Protein AF-A0A847J1Q7-F1 (afdb_monomer_lite)

Radius of gyration: 15.99 Å; chains: 1; bounding box: 30×14×48 Å

Secondary structure (DSSP, 8-state):
-HHHHHHHHHHHHHHHHHHHHHHHHHHHHHHTT-TTTTSHHHHHHHHHHHHHHHHHHHHHHHHHHHHH--

Organism: NCBI:txid451457

Structure (mmCIF, N/CA/C/O backbone):
data_AF-A0A847J1Q7-F1
#
_entry.id   AF-A0A847J1Q7-F1
#
loop_
_atom_site.group_PDB
_atom_site.id
_atom_site.type_symbol
_atom_site.label_atom_id
_atom_site.label_alt_id
_atom_site.label_comp_id
_atom_site.label_asym_id
_atom_site.label_entity_id
_atom_site.label_seq_id
_atom_site.pdbx_PDB_ins_code
_atom_site.Cartn_x
_atom_site.Cartn_y
_atom_site.Cartn_z
_atom_site.occupancy
_atom_site.B_iso_or_equiv
_atom_site.auth_seq_id
_atom_site.auth_comp_id
_atom_site.auth_asym_id
_atom_site.auth_atom_id
_atom_site.pdbx_PDB_model_num
ATOM 1 N N . MET A 1 1 ? -5.445 -4.705 23.923 1.00 60.19 1 MET A N 1
ATOM 2 C CA . MET A 1 1 ? -5.134 -5.348 22.621 1.00 60.19 1 MET A CA 1
ATOM 3 C C . MET A 1 1 ? -5.886 -4.726 21.441 1.00 60.19 1 MET A C 1
ATOM 5 O O . MET A 1 1 ? -5.251 -4.444 20.438 1.00 60.19 1 MET A O 1
ATOM 9 N N . ARG A 1 2 ? -7.194 -4.438 21.550 1.00 63.09 2 ARG A N 1
ATOM 10 C CA . ARG A 1 2 ? -8.010 -3.874 20.450 1.00 63.09 2 ARG A CA 1
ATOM 11 C C . ARG A 1 2 ? -7.464 -2.566 19.840 1.00 63.09 2 ARG A C 1
ATOM 13 O O . ARG A 1 2 ? -7.395 -2.457 18.625 1.00 63.09 2 ARG A O 1
ATOM 20 N N . ASN A 1 3 ? -6.983 -1.632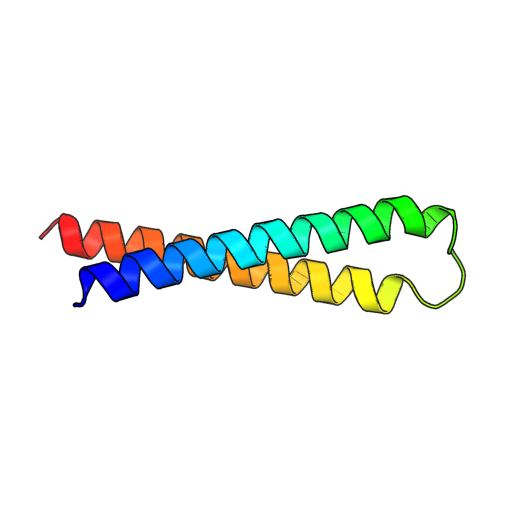 20.667 1.00 67.81 3 ASN A N 1
ATOM 21 C CA . ASN A 1 3 ? -6.384 -0.370 20.193 1.00 67.81 3 ASN A CA 1
ATOM 22 C C . ASN A 1 3 ? -5.041 -0.569 19.471 1.00 67.81 3 ASN A C 1
ATOM 24 O O . ASN A 1 3 ? -4.695 0.204 18.588 1.00 67.81 3 ASN A O 1
ATOM 28 N N . PHE A 1 4 ? -4.289 -1.613 19.828 1.00 78.94 4 PHE A N 1
ATOM 29 C CA . PHE A 1 4 ? -3.014 -1.915 19.178 1.00 78.94 4 PHE A CA 1
ATOM 30 C C . PHE A 1 4 ? -3.236 -2.459 17.765 1.00 78.94 4 PHE A C 1
ATOM 32 O O . PHE A 1 4 ? -2.611 -1.985 16.827 1.00 78.94 4 PHE A O 1
ATOM 39 N N . ILE A 1 5 ? -4.188 -3.386 17.605 1.00 79.94 5 ILE A N 1
ATOM 40 C CA . ILE A 1 5 ? -4.576 -3.9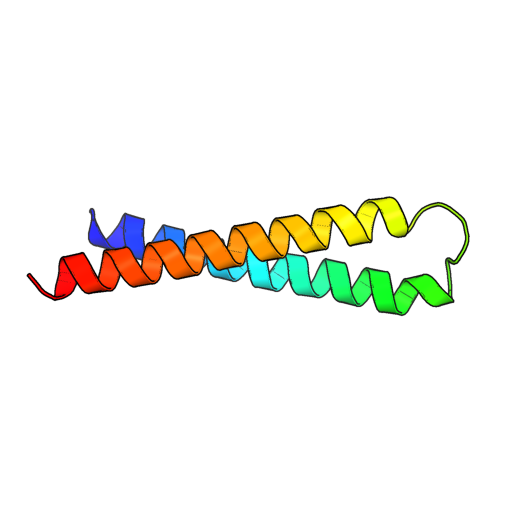39 16.297 1.00 79.94 5 ILE A CA 1
ATOM 41 C C . ILE A 1 5 ? -5.028 -2.812 15.363 1.00 79.94 5 ILE A C 1
ATOM 43 O O . ILE A 1 5 ? -4.612 -2.759 14.215 1.00 79.94 5 ILE A O 1
ATOM 47 N N . PHE A 1 6 ? -5.814 -1.878 15.893 1.00 74.62 6 PHE A N 1
ATOM 48 C CA . PHE A 1 6 ? -6.306 -0.715 15.171 1.00 74.62 6 PHE A CA 1
ATOM 49 C C . PHE A 1 6 ? -5.199 0.213 14.642 1.00 74.62 6 PHE A C 1
ATOM 51 O O . PHE A 1 6 ? -5.160 0.564 13.463 1.00 74.62 6 PHE A O 1
ATOM 58 N N . LEU A 1 7 ? -4.288 0.618 15.529 1.00 80.62 7 LEU A N 1
ATOM 59 C CA . LEU A 1 7 ? -3.159 1.470 15.158 1.00 80.62 7 LEU A CA 1
ATOM 60 C C . LEU A 1 7 ? -2.244 0.753 14.164 1.00 80.62 7 LEU A C 1
ATOM 62 O O . LEU A 1 7 ? -1.738 1.370 13.228 1.00 80.62 7 LEU A O 1
ATOM 66 N N . PHE A 1 8 ? -2.081 -0.559 14.336 1.00 85.19 8 PHE A N 1
ATOM 67 C CA . PHE A 1 8 ? -1.283 -1.388 13.450 1.00 85.19 8 PHE A CA 1
ATOM 68 C C . PHE A 1 8 ? -1.891 -1.476 12.046 1.00 85.19 8 PHE A C 1
ATOM 70 O O . PHE A 1 8 ? -1.171 -1.255 11.079 1.00 85.19 8 PHE A O 1
ATOM 77 N N . THR A 1 9 ? -3.201 -1.714 11.901 1.00 84.25 9 THR A N 1
ATOM 78 C CA . THR A 1 9 ? -3.864 -1.761 10.58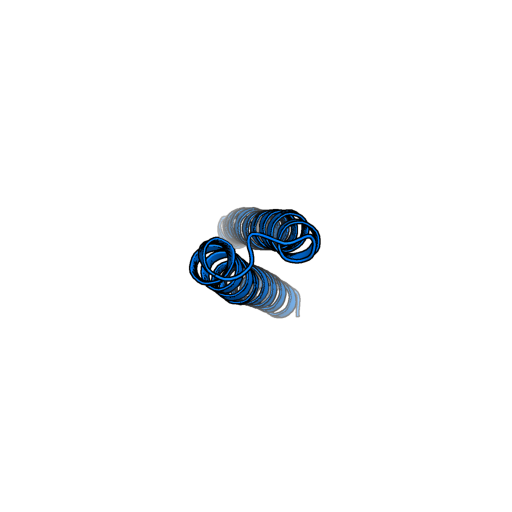2 1.00 84.25 9 THR A CA 1
ATOM 79 C C . THR A 1 9 ? -3.852 -0.412 9.874 1.00 84.25 9 THR A C 1
ATOM 81 O O . THR A 1 9 ? -3.655 -0.363 8.661 1.00 84.25 9 THR A O 1
ATOM 84 N N . MET A 1 10 ? -3.997 0.685 10.622 1.00 87.00 10 MET A N 1
ATOM 85 C CA . MET A 1 10 ? -3.878 2.036 10.075 1.00 87.00 10 MET A CA 1
ATOM 86 C C . MET A 1 10 ? -2.455 2.314 9.571 1.00 87.00 10 MET A C 1
ATOM 88 O O . MET A 1 10 ? -2.281 2.802 8.455 1.00 87.00 10 MET A O 1
ATOM 92 N N . TRP A 1 11 ? -1.435 1.965 10.359 1.00 87.94 11 TRP A N 1
ATOM 93 C CA . TRP A 1 11 ? -0.039 2.114 9.950 1.00 87.94 11 TRP A CA 1
ATOM 94 C C . TRP A 1 11 ? 0.278 1.266 8.713 1.00 87.94 11 TRP A C 1
ATOM 96 O O . TRP A 1 11 ? 0.860 1.769 7.756 1.00 87.94 11 TRP A O 1
ATOM 106 N N . LEU A 1 12 ? -0.174 0.011 8.685 1.00 89.19 12 LEU A N 1
ATOM 107 C CA . LEU A 1 12 ? 0.049 -0.901 7.562 1.00 89.19 12 LEU A CA 1
ATOM 108 C C . LEU A 1 12 ? -0.623 -0.399 6.276 1.00 89.19 12 LEU A C 1
ATOM 110 O O . LEU A 1 12 ? 0.018 -0.379 5.228 1.00 89.19 12 LEU A O 1
ATOM 114 N N . GLY A 1 13 ? -1.872 0.075 6.354 1.00 87.88 13 GLY A N 1
ATOM 115 C CA . GLY A 1 13 ? -2.576 0.684 5.218 1.00 87.88 13 GLY A CA 1
ATOM 116 C C . GLY A 1 13 ? -1.857 1.923 4.675 1.00 87.88 13 GLY A C 1
ATOM 117 O O . GLY A 1 13 ? -1.671 2.052 3.462 1.00 87.88 13 GLY A O 1
ATOM 118 N N . ALA A 1 14 ? -1.361 2.786 5.567 1.00 88.25 14 ALA A N 1
ATOM 119 C CA . ALA A 1 14 ? -0.579 3.961 5.191 1.00 88.25 14 ALA A CA 1
ATOM 120 C C . ALA A 1 14 ? 0.750 3.584 4.515 1.00 88.25 14 ALA A C 1
ATOM 122 O O . ALA A 1 14 ? 1.085 4.144 3.471 1.00 88.25 14 ALA A O 1
ATOM 123 N N . VAL A 1 15 ? 1.484 2.607 5.055 1.00 91.69 15 VAL A N 1
ATOM 124 C CA . VAL A 1 15 ? 2.740 2.120 4.461 1.00 91.69 15 VAL A CA 1
ATOM 125 C C . VAL A 1 15 ? 2.491 1.533 3.072 1.00 91.69 15 VAL A C 1
ATOM 127 O O . VAL A 1 15 ? 3.196 1.888 2.129 1.00 91.69 15 VAL A O 1
ATOM 130 N N . VAL A 1 16 ? 1.464 0.693 2.914 1.00 91.25 16 VAL A N 1
ATOM 131 C CA . VAL A 1 16 ? 1.105 0.096 1.616 1.00 91.25 16 VAL A CA 1
ATOM 132 C C . VAL A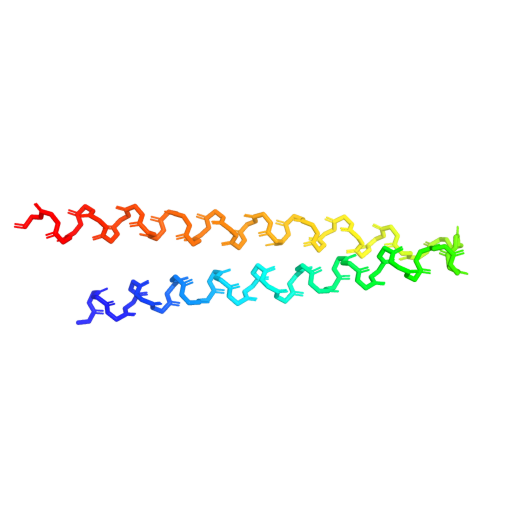 1 16 ? 0.749 1.175 0.593 1.00 91.25 16 VAL A C 1
ATOM 134 O O . VAL A 1 16 ? 1.217 1.099 -0.544 1.00 91.25 16 VAL A O 1
ATOM 137 N N . ALA A 1 17 ? -0.008 2.203 0.984 1.00 90.12 17 ALA A N 1
ATOM 138 C CA . ALA A 1 17 ? -0.345 3.320 0.104 1.00 90.12 17 ALA A CA 1
ATOM 139 C C . ALA A 1 17 ? 0.898 4.118 -0.328 1.00 90.12 17 ALA A C 1
ATOM 141 O O . ALA A 1 17 ? 1.066 4.386 -1.516 1.00 90.12 17 ALA A O 1
ATOM 142 N N . VAL A 1 18 ? 1.796 4.446 0.607 1.00 90.19 18 VAL A N 1
ATOM 143 C CA . VAL A 1 18 ? 3.016 5.221 0.324 1.00 90.19 18 VAL A CA 1
ATOM 144 C C . VAL A 1 18 ? 3.984 4.438 -0.562 1.00 90.19 18 VAL A C 1
ATOM 146 O O . VAL A 1 18 ? 4.477 4.971 -1.554 1.00 90.19 18 VAL A O 1
ATOM 149 N N . VAL A 1 19 ? 4.241 3.166 -0.253 1.00 91.00 19 VAL A N 1
ATOM 150 C CA . VAL A 1 19 ? 5.130 2.321 -1.067 1.00 91.00 19 VAL A CA 1
ATOM 151 C C . VAL A 1 19 ? 4.556 2.146 -2.474 1.00 91.00 19 VAL A C 1
ATOM 153 O O . VAL A 1 19 ? 5.274 2.319 -3.458 1.00 91.00 19 VAL A O 1
ATOM 156 N N . SER A 1 20 ? 3.253 1.880 -2.586 1.00 89.62 20 SER A N 1
ATOM 157 C CA . SER A 1 20 ? 2.590 1.715 -3.886 1.00 89.62 20 SER A CA 1
ATOM 158 C C . SER A 1 20 ? 2.581 3.006 -4.703 1.00 89.62 20 SER A C 1
ATOM 160 O O . SER A 1 20 ? 2.773 2.950 -5.914 1.00 89.62 20 SER A O 1
ATOM 162 N N . PHE A 1 21 ? 2.442 4.167 -4.055 1.00 87.25 21 PHE A N 1
ATOM 163 C CA . PHE A 1 21 ? 2.567 5.473 -4.701 1.00 87.25 21 PHE A CA 1
ATOM 164 C C . PHE A 1 21 ? 3.956 5.673 -5.322 1.00 87.25 21 PHE A C 1
ATOM 166 O O . PHE A 1 21 ? 4.057 6.091 -6.475 1.00 87.25 21 PHE A O 1
ATOM 173 N N . TRP A 1 22 ? 5.028 5.321 -4.604 1.00 88.00 22 TRP A N 1
ATOM 174 C CA . TRP A 1 22 ? 6.393 5.429 -5.131 1.00 88.00 22 TRP A CA 1
ATOM 175 C C . TRP A 1 22 ? 6.666 4.461 -6.287 1.00 88.00 22 TRP A C 1
ATOM 177 O O . TRP A 1 22 ? 7.313 4.835 -7.265 1.00 88.00 22 TRP A O 1
ATOM 187 N N . VAL A 1 23 ? 6.137 3.237 -6.220 1.00 87.38 23 VAL A N 1
ATOM 188 C CA . VAL A 1 23 ? 6.225 2.273 -7.330 1.00 87.38 23 VAL A CA 1
ATOM 189 C C . VAL A 1 23 ? 5.449 2.780 -8.549 1.00 87.38 23 VAL A C 1
ATOM 191 O O . VAL A 1 23 ? 5.945 2.717 -9.676 1.00 87.38 23 VAL A O 1
ATOM 194 N N . TRP A 1 24 ? 4.260 3.339 -8.334 1.00 88.00 24 TRP A N 1
ATOM 195 C CA . TRP A 1 24 ? 3.424 3.894 -9.393 1.00 88.00 24 TRP A CA 1
ATOM 196 C C . TRP A 1 24 ? 4.066 5.120 -10.060 1.00 88.00 24 TRP A C 1
ATOM 198 O O . TRP A 1 24 ? 4.177 5.175 -11.284 1.00 88.00 24 TRP A O 1
ATOM 208 N N . ILE A 1 25 ? 4.574 6.080 -9.280 1.00 86.62 25 ILE A N 1
ATOM 209 C CA . ILE A 1 25 ? 5.216 7.279 -9.836 1.00 86.62 25 ILE A CA 1
ATOM 210 C C . ILE A 1 25 ? 6.556 6.947 -10.501 1.00 86.62 25 ILE A C 1
ATOM 212 O O . ILE A 1 25 ? 6.855 7.473 -11.571 1.00 86.62 25 ILE A O 1
ATOM 216 N N . GLY A 1 26 ? 7.336 6.028 -9.925 1.00 86.00 26 GLY A N 1
ATOM 217 C CA . GLY A 1 26 ? 8.588 5.560 -10.513 1.00 86.00 26 GLY A CA 1
ATOM 218 C C . GLY A 1 26 ? 8.352 4.894 -11.866 1.00 86.00 26 GLY A C 1
ATOM 219 O O . GLY A 1 26 ? 9.019 5.225 -12.845 1.00 86.00 26 GLY A O 1
ATOM 220 N N . THR A 1 27 ? 7.345 4.024 -11.959 1.00 80.31 27 THR A N 1
ATOM 221 C CA . THR A 1 27 ? 6.979 3.387 -13.232 1.00 80.31 27 THR A CA 1
ATOM 222 C C . THR A 1 27 ? 6.432 4.386 -14.254 1.00 80.31 27 THR A C 1
ATOM 224 O O . THR A 1 27 ? 6.780 4.266 -15.425 1.00 80.31 27 THR A O 1
ATOM 227 N N . LEU A 1 28 ? 5.684 5.419 -13.847 1.00 81.75 28 LEU A N 1
ATOM 228 C CA . LEU A 1 28 ? 5.241 6.504 -14.739 1.00 81.75 28 LEU A CA 1
ATOM 229 C C . LEU A 1 28 ? 6.386 7.376 -15.271 1.00 81.75 28 LEU A C 1
ATOM 231 O O . LEU A 1 28 ? 6.395 7.723 -16.453 1.00 81.75 28 LEU A O 1
ATOM 235 N N . LEU A 1 29 ? 7.356 7.725 -14.423 1.00 81.19 29 LEU A N 1
ATOM 236 C CA . LEU A 1 29 ? 8.529 8.513 -14.825 1.00 81.19 29 LEU A CA 1
ATOM 237 C C . LEU A 1 29 ? 9.410 7.734 -15.811 1.00 81.19 29 LEU A C 1
ATOM 239 O O . LEU A 1 29 ? 9.941 8.300 -16.766 1.00 81.19 29 LEU A O 1
ATOM 243 N N . ILE A 1 30 ? 9.512 6.421 -15.609 1.00 77.44 30 ILE A N 1
ATOM 244 C CA . ILE A 1 30 ? 10.273 5.499 -16.455 1.00 77.44 30 ILE A CA 1
ATOM 245 C C . ILE A 1 30 ? 9.487 5.119 -17.730 1.00 77.44 30 ILE A C 1
ATOM 247 O O . ILE A 1 30 ? 10.088 4.780 -18.749 1.00 77.44 30 ILE A O 1
ATOM 251 N N . TRP A 1 31 ? 8.155 5.238 -17.742 1.00 65.81 31 TRP A N 1
ATOM 252 C CA . TRP A 1 31 ? 7.293 4.834 -18.864 1.00 65.81 31 TRP A CA 1
ATOM 253 C C . TRP A 1 31 ? 7.591 5.563 -20.181 1.00 65.81 31 TRP A C 1
ATOM 255 O O . TRP A 1 31 ? 7.492 4.955 -21.245 1.00 65.81 31 TRP A O 1
ATOM 265 N N . LYS A 1 32 ? 8.037 6.827 -20.141 1.00 61.22 32 LYS A N 1
ATOM 266 C CA . LYS A 1 32 ? 8.487 7.525 -21.361 1.00 61.22 32 LYS A CA 1
ATOM 267 C C . LYS A 1 32 ? 9.784 6.960 -21.949 1.00 61.22 32 LYS A C 1
ATOM 269 O O . LYS A 1 32 ? 10.004 7.108 -23.146 1.00 61.22 32 LYS A O 1
ATOM 274 N N . ILE A 1 33 ? 10.617 6.312 -21.135 1.00 62.56 33 ILE A N 1
ATOM 275 C CA . ILE A 1 33 ? 11.856 5.645 -21.564 1.00 62.56 33 ILE A CA 1
ATOM 276 C C . ILE A 1 33 ? 11.541 4.223 -22.063 1.00 62.56 33 ILE A C 1
ATOM 278 O O . ILE A 1 33 ? 12.146 3.751 -23.021 1.00 62.56 33 ILE A O 1
ATOM 282 N N . PHE A 1 34 ? 10.541 3.565 -21.467 1.00 52.91 34 PHE A N 1
ATOM 283 C CA . PHE A 1 34 ? 10.121 2.195 -21.775 1.00 52.91 34 PHE A CA 1
ATOM 284 C C . PHE A 1 34 ? 8.688 2.145 -22.328 1.00 52.91 34 PHE A C 1
ATOM 286 O O . PHE A 1 34 ? 7.828 1.436 -21.802 1.00 52.91 34 PHE A O 1
ATOM 293 N N . ALA A 1 35 ? 8.432 2.841 -23.440 1.00 55.44 35 ALA A N 1
ATOM 294 C CA . ALA A 1 35 ? 7.169 2.747 -24.192 1.00 55.44 35 ALA A CA 1
ATOM 295 C C . ALA A 1 35 ? 6.887 1.330 -24.757 1.00 55.44 35 ALA A C 1
ATOM 297 O O . ALA A 1 35 ? 5.866 1.084 -25.394 1.00 55.44 35 ALA A O 1
ATOM 298 N N . VAL A 1 36 ? 7.794 0.382 -24.519 1.00 56.53 36 VAL A N 1
ATOM 299 C CA . VAL A 1 36 ? 7.836 -0.946 -25.116 1.00 56.53 36 VAL A CA 1
ATOM 300 C C . VAL A 1 36 ? 7.381 -1.975 -24.070 1.00 56.53 36 VAL A C 1
ATOM 302 O O . VAL A 1 36 ? 8.145 -2.476 -23.251 1.00 56.53 36 VAL A O 1
ATOM 305 N N . THR A 1 37 ? 6.083 -2.277 -24.080 1.00 56.56 37 THR A N 1
ATOM 306 C CA . THR A 1 37 ? 5.462 -3.557 -23.663 1.00 56.56 37 THR A CA 1
ATOM 307 C C . THR A 1 37 ? 5.499 -4.044 -22.199 1.00 56.56 37 THR A C 1
ATOM 309 O O . THR A 1 37 ? 4.784 -4.997 -21.907 1.00 56.56 37 THR A O 1
ATOM 312 N N . GLY A 1 38 ? 6.226 -3.423 -21.259 1.00 64.06 38 GLY A N 1
ATOM 313 C CA . GLY A 1 38 ? 6.357 -3.963 -19.884 1.00 64.06 38 GLY A CA 1
ATOM 314 C C . GLY A 1 38 ? 5.858 -3.090 -18.725 1.00 64.06 38 GLY A C 1
ATOM 315 O O . GLY A 1 38 ? 5.567 -3.603 -17.653 1.00 64.06 38 GLY A O 1
ATOM 316 N N . ALA A 1 39 ? 5.753 -1.772 -18.898 1.00 65.06 39 ALA A N 1
ATOM 317 C CA . ALA A 1 39 ? 5.465 -0.871 -17.775 1.00 65.06 39 ALA A CA 1
ATOM 318 C C . ALA A 1 39 ? 3.975 -0.831 -17.383 1.00 65.06 39 ALA A C 1
ATOM 320 O O . ALA A 1 39 ? 3.641 -0.632 -16.216 1.00 65.06 39 ALA A O 1
ATOM 321 N N . SER A 1 40 ? 3.061 -1.058 -18.334 1.00 68.25 40 SER A N 1
ATOM 322 C CA . SER A 1 40 ? 1.611 -1.037 -18.085 1.00 68.25 40 SER A CA 1
ATOM 323 C C . SER A 1 40 ? 1.156 -2.130 -17.112 1.00 68.25 40 SER A C 1
ATOM 325 O O . SER A 1 40 ? 0.238 -1.895 -16.325 1.00 68.25 40 SER A O 1
ATOM 327 N N . SER A 1 41 ? 1.832 -3.285 -17.107 1.00 74.62 41 SER A N 1
ATOM 328 C CA . SER A 1 41 ? 1.564 -4.393 -16.182 1.00 74.62 41 SER A CA 1
ATOM 329 C C . SER A 1 41 ? 2.004 -4.108 -14.745 1.00 74.62 41 SER A C 1
ATOM 331 O O . SER A 1 41 ? 1.607 -4.844 -13.851 1.00 74.62 41 SER A O 1
ATOM 333 N N . LEU A 1 42 ? 2.775 -3.041 -14.501 1.00 72.94 42 LEU A N 1
ATOM 334 C CA . LEU A 1 42 ? 3.189 -2.604 -13.163 1.00 72.94 42 LEU A CA 1
ATOM 335 C C . LEU A 1 42 ? 2.429 -1.354 -12.702 1.00 72.94 42 LEU A C 1
ATOM 337 O O . LEU A 1 42 ? 2.061 -1.260 -11.530 1.00 72.94 42 LEU A O 1
ATOM 341 N N . ILE A 1 43 ? 2.132 -0.423 -13.613 1.00 80.19 43 ILE A N 1
ATOM 342 C CA . ILE A 1 43 ? 1.409 0.826 -13.313 1.00 80.19 43 ILE A CA 1
ATOM 343 C C . ILE A 1 43 ? -0.026 0.537 -12.849 1.00 80.19 43 ILE A C 1
ATOM 345 O O . ILE A 1 43 ? -0.465 1.060 -11.828 1.00 80.19 43 ILE A O 1
ATOM 349 N N . TYR A 1 44 ? -0.766 -0.317 -13.563 1.00 80.62 44 TYR A N 1
ATOM 350 C CA . TYR A 1 44 ? -2.153 -0.620 -13.198 1.00 80.62 44 TYR A CA 1
ATOM 351 C C . TYR A 1 44 ? -2.287 -1.291 -11.821 1.00 80.62 44 TYR A C 1
ATOM 353 O O . TYR A 1 44 ? -3.039 -0.777 -10.992 1.00 80.62 44 TYR A O 1
ATOM 361 N N . PRO A 1 45 ? -1.581 -2.395 -11.514 1.00 85.62 45 PRO A N 1
ATOM 362 C CA . PRO A 1 45 ? -1.717 -3.027 -10.205 1.00 85.62 45 PRO A CA 1
ATOM 363 C C . PRO A 1 45 ? -1.174 -2.161 -9.066 1.00 85.62 45 PRO A C 1
ATOM 365 O O . PRO A 1 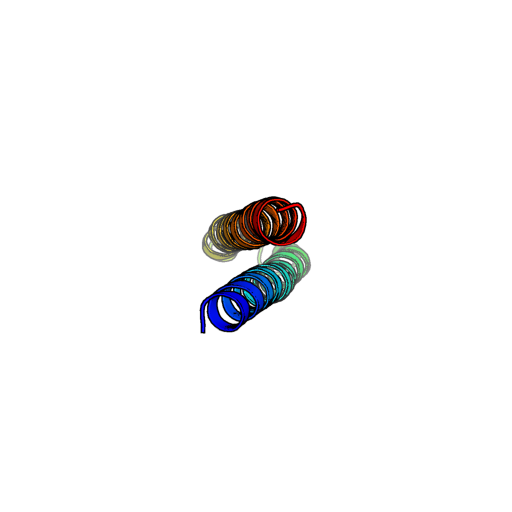45 ? -1.808 -2.114 -8.016 1.00 85.62 45 PRO A O 1
ATOM 368 N N . SER A 1 46 ? -0.072 -1.424 -9.253 1.00 84.06 46 SER A N 1
ATOM 369 C CA . SER A 1 46 ? 0.439 -0.520 -8.205 1.00 84.06 46 SER A CA 1
ATOM 370 C C . SER A 1 46 ? -0.563 0.583 -7.846 1.00 84.06 46 SER A C 1
ATOM 372 O O . SER A 1 46 ? -0.748 0.883 -6.666 1.00 84.06 46 SER A O 1
ATOM 374 N N . PHE A 1 47 ? -1.294 1.113 -8.829 1.00 85.12 47 PHE A N 1
ATOM 375 C CA . PHE A 1 47 ? -2.373 2.071 -8.592 1.00 85.12 47 PHE A CA 1
ATOM 376 C C . PHE A 1 47 ? -3.520 1.479 -7.757 1.00 85.12 47 PHE A C 1
ATOM 378 O O . PHE A 1 47 ? -3.983 2.095 -6.797 1.00 85.12 47 PHE A O 1
ATOM 385 N N . TRP A 1 48 ? -3.960 0.259 -8.072 1.00 88.06 48 TRP A N 1
ATOM 386 C CA . TRP A 1 48 ? -5.030 -0.403 -7.319 1.00 88.06 48 TRP A CA 1
ATOM 387 C C . TRP A 1 48 ? -4.605 -0.790 -5.900 1.00 88.06 48 TRP A C 1
ATOM 389 O O . TRP A 1 48 ? -5.389 -0.628 -4.964 1.00 88.06 48 TRP A O 1
ATOM 399 N N . ILE A 1 49 ? -3.358 -1.229 -5.709 1.00 91.00 49 ILE A N 1
ATOM 400 C CA . ILE A 1 49 ? -2.810 -1.520 -4.375 1.00 91.00 49 ILE A CA 1
ATOM 401 C C . ILE A 1 49 ? -2.740 -0.236 -3.535 1.00 91.00 49 ILE A C 1
ATOM 403 O O . ILE A 1 49 ? -3.083 -0.263 -2.352 1.00 91.00 49 ILE A O 1
ATOM 407 N N . MET A 1 50 ? -2.391 0.902 -4.144 1.00 92.00 50 MET A N 1
ATOM 408 C CA . MET A 1 50 ? -2.425 2.210 -3.482 1.00 92.00 50 MET A CA 1
ATOM 409 C C . MET A 1 50 ? -3.839 2.578 -3.009 1.00 92.00 50 MET A C 1
ATOM 411 O O . MET A 1 50 ? -4.007 2.983 -1.857 1.00 92.00 50 MET A O 1
ATOM 415 N N . ILE A 1 51 ? -4.857 2.399 -3.860 1.00 91.25 51 ILE A N 1
ATOM 416 C CA . ILE A 1 51 ? -6.263 2.653 -3.501 1.00 91.25 51 ILE A CA 1
ATOM 417 C C . ILE A 1 51 ? -6.702 1.741 -2.353 1.00 91.25 51 ILE A C 1
ATOM 419 O O . ILE A 1 51 ? -7.267 2.225 -1.373 1.00 91.25 51 ILE A O 1
ATOM 423 N N . CYS A 1 52 ? -6.411 0.441 -2.428 1.00 89.75 52 CYS A N 1
ATOM 424 C CA . CYS A 1 52 ? -6.723 -0.499 -1.351 1.00 89.75 52 CYS A CA 1
ATOM 425 C C . CYS A 1 52 ? -6.052 -0.095 -0.031 1.00 89.75 52 CYS A C 1
ATOM 427 O O . CYS A 1 52 ? -6.711 -0.094 1.008 1.00 89.75 52 CYS A O 1
ATOM 429 N N . GLY A 1 53 ? -4.778 0.310 -0.074 1.00 87.06 53 GLY A N 1
ATOM 430 C CA . GLY A 1 53 ? -4.067 0.853 1.083 1.00 87.06 53 GLY A CA 1
ATOM 431 C C . GLY A 1 53 ? -4.804 2.047 1.687 1.00 87.06 53 GLY A C 1
ATOM 432 O O . GLY A 1 53 ? -5.140 2.016 2.866 1.00 87.06 53 GLY A O 1
ATOM 433 N N . ALA A 1 54 ? -5.157 3.042 0.868 1.00 87.94 54 ALA A N 1
ATOM 434 C CA . ALA A 1 54 ? -5.881 4.237 1.306 1.00 87.94 54 ALA A CA 1
ATOM 435 C C . ALA A 1 54 ? -7.261 3.926 1.918 1.00 87.94 54 ALA A C 1
ATOM 437 O O . ALA A 1 54 ? -7.627 4.508 2.942 1.00 87.94 54 ALA A O 1
ATOM 438 N N . VAL A 1 55 ? -8.013 2.985 1.337 1.00 91.00 55 VAL A N 1
ATOM 439 C CA . VAL A 1 55 ? -9.314 2.540 1.865 1.00 91.00 55 VAL A CA 1
ATOM 440 C C . VAL A 1 55 ? -9.155 1.874 3.232 1.00 91.00 55 VAL A C 1
ATOM 442 O O . VAL A 1 55 ? -9.937 2.153 4.143 1.00 91.00 55 VAL A O 1
ATOM 445 N N . VAL A 1 56 ? -8.129 1.041 3.422 1.00 89.44 56 VAL A N 1
ATOM 446 C CA . VAL A 1 56 ? -7.836 0.413 4.723 1.00 89.44 56 VAL A CA 1
ATOM 447 C C . VAL A 1 56 ? -7.462 1.466 5.770 1.00 89.44 56 VAL A C 1
ATOM 449 O O . VAL A 1 56 ? -7.915 1.385 6.916 1.00 89.44 56 VAL A O 1
ATOM 452 N N . THR A 1 57 ? -6.710 2.500 5.389 1.00 88.25 57 THR A N 1
ATOM 453 C CA . THR A 1 57 ? -6.372 3.609 6.293 1.00 88.25 57 THR A CA 1
ATOM 454 C C . THR A 1 57 ? -7.609 4.415 6.692 1.00 88.25 57 THR A C 1
ATOM 456 O O . THR A 1 57 ? -7.779 4.720 7.870 1.00 88.25 57 THR A O 1
ATOM 459 N N . LEU A 1 58 ? -8.496 4.727 5.739 1.00 87.12 58 LEU A N 1
ATOM 460 C CA . LEU A 1 58 ? -9.728 5.492 5.979 1.00 87.12 58 LEU A CA 1
ATOM 461 C C . LEU A 1 58 ? -10.747 4.719 6.820 1.00 87.12 58 LEU A C 1
ATOM 463 O O . LEU A 1 58 ? -11.314 5.265 7.765 1.00 87.12 58 LEU A O 1
ATOM 467 N N . THR A 1 59 ? -10.964 3.443 6.500 1.00 86.44 59 THR A N 1
ATOM 468 C CA . THR A 1 59 ? -11.869 2.571 7.266 1.00 86.44 59 THR A CA 1
ATOM 469 C C . THR A 1 59 ? -11.356 2.352 8.680 1.00 86.44 59 THR A C 1
ATOM 471 O O . THR A 1 59 ? -12.147 2.418 9.620 1.00 86.44 59 THR A O 1
ATOM 474 N N . SER A 1 60 ? -10.039 2.194 8.851 1.00 82.62 60 SER A N 1
ATOM 475 C CA . SER A 1 60 ? -9.426 2.236 10.174 1.00 82.62 60 SER A CA 1
ATOM 476 C C . SER A 1 60 ? -9.754 3.582 10.832 1.00 82.62 60 SER A C 1
ATOM 478 O O . SER A 1 60 ? -10.477 3.617 11.815 1.00 82.62 60 SER A O 1
ATOM 480 N N . LEU A 1 61 ? -9.374 4.725 10.272 1.00 83.06 61 LEU A N 1
ATOM 481 C CA . LEU A 1 61 ? -9.603 6.027 10.917 1.00 83.06 61 LEU A CA 1
ATOM 482 C C . LEU A 1 61 ? -11.063 6.260 11.381 1.00 83.06 61 LEU A C 1
ATOM 484 O O . LEU A 1 61 ? -11.283 6.713 12.507 1.00 83.06 61 LEU A O 1
ATOM 488 N N . LEU A 1 62 ? -12.052 5.847 10.579 1.00 83.88 62 LEU A N 1
ATOM 489 C CA . LEU A 1 62 ? -13.476 5.865 10.944 1.00 83.88 62 LEU A CA 1
ATOM 490 C C . LEU A 1 62 ? -13.815 4.955 12.135 1.00 83.88 62 LEU A C 1
ATOM 492 O O . LEU A 1 62 ? -14.498 5.384 13.065 1.00 83.88 62 LEU A O 1
ATOM 496 N N . ILE A 1 63 ? -13.330 3.712 12.138 1.00 81.31 63 ILE A N 1
ATOM 497 C CA . ILE A 1 63 ? -13.523 2.779 13.258 1.00 81.31 63 ILE A CA 1
ATOM 498 C C . ILE A 1 63 ? -12.870 3.329 14.533 1.00 81.31 63 ILE A C 1
ATOM 500 O O . ILE A 1 63 ? -13.462 3.242 15.607 1.00 81.31 63 ILE A O 1
ATOM 504 N N . GLY A 1 64 ? -11.686 3.935 14.428 1.00 74.50 64 GLY A N 1
ATOM 505 C CA . GLY A 1 64 ? -10.998 4.559 15.560 1.00 74.50 64 GLY A CA 1
ATOM 506 C C . GLY A 1 64 ? -11.814 5.686 16.179 1.00 74.50 64 GLY A C 1
ATOM 507 O O . GLY A 1 64 ? -11.992 5.714 17.395 1.00 74.50 64 GLY A O 1
ATOM 508 N N . TYR A 1 65 ? -12.378 6.561 15.345 1.00 76.25 65 TYR A N 1
ATOM 509 C CA . TYR A 1 65 ? -13.258 7.636 15.801 1.00 76.25 65 TYR A CA 1
ATOM 510 C C . TYR A 1 65 ? -14.494 7.093 16.535 1.00 76.25 65 TYR A C 1
ATOM 512 O O . TYR A 1 65 ? -14.812 7.551 17.628 1.00 76.25 65 TYR A O 1
ATOM 520 N N . LEU A 1 66 ? -15.146 6.061 15.993 1.00 75.06 66 LEU A N 1
ATOM 521 C CA . LEU A 1 66 ? -16.329 5.442 16.608 1.00 75.06 66 LEU A CA 1
ATOM 522 C C . LEU A 1 66 ? -16.030 4.697 17.919 1.00 75.06 66 LEU A C 1
ATOM 524 O O . LEU A 1 66 ? -16.910 4.580 18.770 1.00 75.06 66 LEU A O 1
ATOM 528 N N . VAL A 1 67 ? -14.816 4.166 18.076 1.00 71.75 67 VAL A N 1
ATOM 529 C CA . VAL A 1 67 ? -14.381 3.474 19.300 1.00 71.75 67 VAL A CA 1
ATOM 530 C C . VAL A 1 67 ? -13.960 4.460 20.390 1.00 71.75 67 VAL A C 1
ATOM 532 O O . VAL A 1 67 ? -14.157 4.152 21.559 1.00 71.75 67 VAL A O 1
ATOM 535 N N . VAL A 1 68 ? -13.388 5.612 20.027 1.00 63.84 68 VAL A N 1
ATOM 536 C CA . VAL A 1 68 ? -12.953 6.655 20.977 1.00 63.84 68 VAL A CA 1
ATOM 537 C C . VAL A 1 68 ? -14.101 7.588 21.382 1.00 63.84 68 VAL A C 1
ATOM 539 O O . VAL A 1 68 ? -14.078 8.130 22.480 1.00 63.84 68 VAL A O 1
ATOM 542 N N . ALA A 1 69 ? -15.112 7.773 20.528 1.00 58.09 69 ALA A N 1
ATOM 543 C CA . ALA A 1 69 ? -16.288 8.599 20.824 1.00 58.09 69 ALA A CA 1
ATOM 544 C C . ALA A 1 69 ? -17.327 7.925 21.753 1.00 58.09 69 ALA A C 1
ATOM 546 O O . ALA A 1 69 ? -18.356 8.533 22.046 1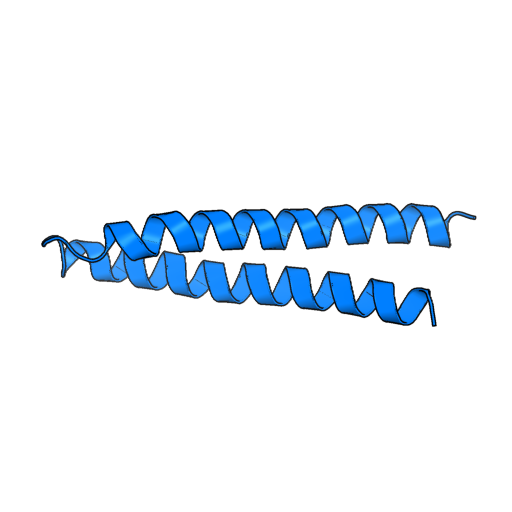.00 58.09 69 ALA A O 1
ATOM 547 N N . LYS A 1 70 ? -17.082 6.684 22.192 1.00 48.56 70 LYS A N 1
ATOM 548 C CA . LYS A 1 70 ? -17.864 5.961 23.208 1.00 48.56 70 LYS A CA 1
ATOM 549 C C . LYS A 1 70 ? -17.097 5.899 24.519 1.00 48.56 70 LYS A C 1
ATOM 551 O O . LYS A 1 70 ? -17.768 5.997 25.566 1.00 48.56 70 LYS A O 1
#

Sequence (70 aa):
MRNFIFLFTMWLGAVVAVVSFWVWIGTLLIWKIFAVTGASSLIYPSFWIMICGAVVTLTSLLIGYLVVAK

pLDDT: mean 79.18, std 11.46, range [48.56, 92.0]

Foldseek 3Di:
DVVVVLVVQLVQLVVQLVVLVCQLVVLVVCCVVPVDDDSVVRNVVSVVSNVSSVVSNVVSVVVVCVVVVD